Protein AF-A0A4Z0RP65-F1 (afdb_monomer_lite)

Secondary structure (DSSP, 8-state):
-EEEEEEETTEEEEEEEETTEEEEEEEEHHHHHHS-HHHHHHHHHHT--BSSHHHHHHHHHHTT-TTS--EEEEHHHHHHHHHHHHHHHHHHHHHHHHHHHHHHHHHHHHHHHHHHIIIIIITTTT--HHHHHHHHHHHHHHHHHHHHHHHHSTHHHHHHHHHHHHHHHHHHHTT-

Foldseek 3Di:
DKWKWDDDQQKIWTWAADPVGIDIDIDGLQCLLPDDPVVNVVVVVRSDRDDDPVSNVVSCVVVVVPVPRIDIDDPVRVNVVSVVSNVVVVVVVVLVVVLVVVVVCLVVCLVVQLCCQQPPNQVVVVDDSVVSNVVSVVVSVVVVVVSCCLRVHPVVVVVVVVVVVVVVVVVVVVVD

Organism: Weissella confusa (NCBI:txid1583)

Radius of gyration: 27.19 Å; chains: 1; bounding box: 52×38×74 Å

Structure (mmCIF, N/CA/C/O backbone):
data_AF-A0A4Z0RP65-F1
#
_entry.id   AF-A0A4Z0RP65-F1
#
loop_
_atom_site.group_PDB
_atom_site.id
_atom_site.type_symbol
_atom_site.label_atom_id
_atom_site.label_alt_id
_atom_site.label_comp_id
_atom_site.label_asym_id
_atom_site.label_entity_id
_atom_site.label_seq_id
_atom_site.pdbx_PDB_ins_code
_atom_site.Cartn_x
_atom_site.Cartn_y
_atom_site.Cartn_z
_atom_site.occupancy
_atom_site.B_iso_or_equiv
_atom_s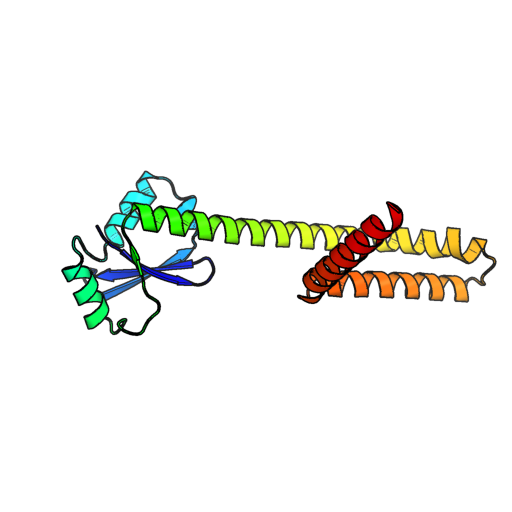ite.auth_seq_id
_atom_site.auth_comp_id
_atom_site.auth_asym_id
_atom_site.auth_atom_id
_atom_site.pdbx_PDB_model_num
ATOM 1 N N . MET A 1 1 ? -13.939 -5.147 23.211 1.00 87.00 1 MET A N 1
ATOM 2 C CA . MET A 1 1 ? -12.950 -4.271 22.557 1.00 87.00 1 MET A CA 1
ATOM 3 C C . MET A 1 1 ? -13.279 -4.076 21.085 1.00 87.00 1 MET A C 1
ATOM 5 O O . MET A 1 1 ? -13.215 -5.013 20.287 1.00 87.00 1 MET A O 1
ATOM 9 N N . LEU A 1 2 ? -13.680 -2.852 20.768 1.00 92.69 2 LEU A N 1
ATOM 10 C CA . LEU A 1 2 ? -14.036 -2.360 19.449 1.00 92.69 2 LEU A CA 1
ATOM 11 C C . LEU A 1 2 ? -13.161 -1.152 19.117 1.00 92.69 2 LEU A C 1
ATOM 13 O O . LEU A 1 2 ? -12.828 -0.355 19.992 1.00 92.69 2 LEU A O 1
ATOM 17 N N . PHE A 1 3 ? -12.834 -1.012 17.843 1.00 93.81 3 PHE A N 1
ATOM 18 C CA . PHE A 1 3 ? -11.992 0.050 17.313 1.00 93.81 3 PHE A CA 1
ATOM 19 C C . PHE A 1 3 ? -12.800 0.876 16.333 1.00 93.81 3 PHE A C 1
ATOM 21 O O . PHE A 1 3 ? -13.470 0.309 15.476 1.00 93.81 3 PHE A O 1
ATOM 28 N N . LEU A 1 4 ? -12.709 2.196 16.429 1.00 94.31 4 LEU A N 1
ATOM 29 C CA . LEU A 1 4 ? -13.203 3.098 15.403 1.00 94.31 4 LEU A CA 1
ATOM 30 C C . LEU A 1 4 ? -12.013 3.470 14.529 1.00 94.31 4 LEU A C 1
ATOM 32 O O . LEU A 1 4 ? -11.072 4.101 15.008 1.00 94.31 4 LEU A O 1
ATOM 36 N N . VAL A 1 5 ? -12.024 3.037 13.274 1.00 93.81 5 VAL A N 1
ATOM 37 C CA . VAL A 1 5 ? -10.883 3.213 12.377 1.00 93.81 5 VAL A CA 1
ATOM 38 C C . VAL A 1 5 ? -11.276 3.855 11.062 1.00 93.81 5 VAL A C 1
ATOM 40 O O . VAL A 1 5 ? -12.388 3.679 10.574 1.00 93.81 5 VAL A O 1
ATOM 43 N N . GLN A 1 6 ? -10.333 4.564 10.462 1.00 92.56 6 GLN A N 1
ATOM 44 C CA . GLN A 1 6 ? -10.403 5.020 9.085 1.00 92.56 6 GLN A CA 1
ATOM 45 C C . GLN A 1 6 ? -9.201 4.454 8.323 1.00 92.56 6 GLN A C 1
ATOM 47 O O . GLN A 1 6 ? -8.050 4.666 8.709 1.00 92.56 6 GLN A O 1
ATOM 52 N N . ASN A 1 7 ? -9.465 3.730 7.236 1.00 89.06 7 ASN A N 1
ATOM 53 C CA . ASN A 1 7 ? -8.419 3.210 6.358 1.00 89.06 7 ASN A CA 1
ATOM 54 C C . ASN A 1 7 ? -7.988 4.303 5.363 1.00 89.06 7 ASN A C 1
ATOM 56 O O . ASN A 1 7 ? -8.805 4.794 4.584 1.00 89.06 7 ASN A O 1
ATOM 60 N N . GLN A 1 8 ? -6.716 4.696 5.401 1.00 85.69 8 GLN A N 1
ATOM 61 C CA . GLN A 1 8 ? -6.125 5.717 4.537 1.00 85.69 8 GLN A CA 1
ATOM 62 C C . GLN A 1 8 ? -4.901 5.150 3.817 1.00 85.69 8 GLN A C 1
ATOM 64 O O . GLN A 1 8 ? -3.784 5.263 4.301 1.00 85.69 8 GLN A O 1
ATOM 69 N N . ASP A 1 9 ? -5.133 4.544 2.654 1.00 79.06 9 ASP A N 1
ATOM 70 C CA . ASP A 1 9 ? -4.132 4.102 1.671 1.00 79.06 9 ASP A CA 1
ATOM 71 C C . ASP A 1 9 ? -2.786 3.603 2.247 1.00 79.06 9 ASP A C 1
ATOM 73 O O . ASP A 1 9 ? -1.730 4.198 2.027 1.00 79.06 9 ASP A O 1
ATOM 77 N N . GLY A 1 10 ? -2.822 2.487 2.982 1.00 79.19 10 GLY A N 1
ATOM 78 C CA . GLY A 1 10 ? -1.650 1.905 3.650 1.00 79.19 10 GLY A CA 1
ATOM 79 C C . GLY A 1 10 ? -1.447 2.355 5.103 1.00 79.19 10 GLY A C 1
ATOM 80 O O . GLY A 1 10 ? -0.591 1.799 5.789 1.00 79.19 10 GLY A O 1
ATOM 81 N N . GLN A 1 11 ? -2.260 3.291 5.597 1.00 89.56 11 GLN A N 1
ATOM 82 C CA . GLN A 1 11 ? -2.311 3.722 6.995 1.00 89.56 11 GLN A CA 1
ATOM 83 C C . GLN A 1 11 ? -3.663 3.385 7.622 1.00 89.56 11 GLN A C 1
ATOM 85 O O . GLN A 1 11 ? -4.714 3.511 6.994 1.00 89.56 11 GLN A O 1
ATOM 90 N N . ILE A 1 12 ? -3.646 3.009 8.897 1.00 91.62 12 ILE A N 1
ATOM 91 C CA . ILE A 1 12 ? -4.844 2.823 9.710 1.00 91.62 12 ILE A CA 1
ATOM 92 C C . ILE A 1 12 ? -4.879 3.940 10.742 1.00 91.62 12 ILE A C 1
ATOM 94 O O . ILE A 1 12 ? -3.975 4.086 11.567 1.00 91.62 12 ILE A O 1
ATOM 98 N N . VAL A 1 13 ? -5.929 4.749 10.664 1.00 94.06 13 VAL A N 1
ATOM 99 C CA . VAL A 1 13 ? -6.184 5.845 11.592 1.00 94.06 13 VAL A CA 1
ATOM 100 C C . VAL A 1 13 ? -7.133 5.342 12.668 1.00 94.06 13 VAL A C 1
ATOM 102 O O . VAL A 1 13 ? -8.260 4.968 12.366 1.00 94.06 13 VAL A O 1
ATOM 105 N N . PHE A 1 14 ? -6.677 5.324 13.911 1.00 94.12 14 PHE A N 1
ATOM 106 C CA . PHE A 1 14 ? -7.452 4.943 15.082 1.00 94.12 14 PHE A CA 1
ATOM 107 C C . PHE A 1 14 ? -8.070 6.170 15.728 1.00 94.12 14 PHE A C 1
ATOM 109 O O . PHE A 1 14 ? -7.397 7.178 15.935 1.00 94.12 14 PHE A O 1
ATOM 116 N N . HIS A 1 15 ? -9.337 6.049 16.091 1.00 94.25 15 HIS A N 1
ATOM 117 C CA . HIS A 1 15 ? -10.116 7.051 16.796 1.00 94.25 15 HIS A CA 1
ATOM 118 C C . HIS A 1 15 ? -10.533 6.464 18.144 1.00 94.25 15 HIS A C 1
ATOM 120 O O . HIS A 1 15 ? -11.219 5.442 18.186 1.00 94.25 15 HIS A O 1
ATOM 126 N N . PHE A 1 16 ? -10.111 7.082 19.244 1.00 93.56 16 PHE A N 1
ATOM 127 C CA . PHE A 1 16 ? -10.334 6.542 20.586 1.00 93.56 16 PHE A CA 1
ATOM 128 C C . PHE A 1 16 ? -10.490 7.647 21.631 1.00 93.56 16 PHE A C 1
ATOM 130 O O . PHE A 1 16 ? -10.185 8.814 21.379 1.00 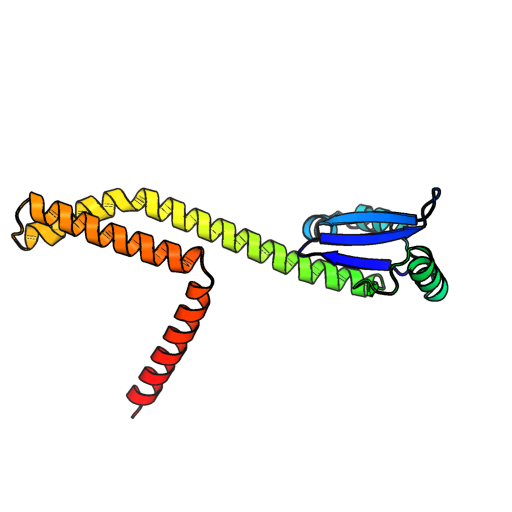93.56 16 PHE A O 1
ATOM 137 N N . GLN A 1 17 ? -10.983 7.279 22.812 1.00 91.06 17 GLN A N 1
ATOM 138 C CA . GLN A 1 17 ? -11.117 8.188 23.945 1.00 91.06 17 GLN A CA 1
ATOM 139 C C . GLN A 1 17 ? -9.948 7.972 24.912 1.00 91.06 17 GLN A C 1
ATOM 141 O O . GLN A 1 17 ? -9.834 6.912 25.523 1.00 91.06 17 GLN A O 1
ATOM 146 N N . GLY A 1 18 ? -9.082 8.973 25.060 1.00 85.19 18 GLY A N 1
ATOM 147 C CA . GLY A 1 18 ? -8.009 8.982 26.054 1.00 85.19 18 GLY A CA 1
ATOM 148 C C . GLY A 1 18 ? -8.360 9.808 27.295 1.00 85.19 18 GLY A C 1
ATOM 149 O O . GLY A 1 18 ? -9.421 10.425 27.379 1.00 85.19 18 GLY A O 1
ATOM 150 N N . GLU A 1 19 ? -7.429 9.885 28.252 1.00 83.50 19 GLU A N 1
ATOM 151 C CA . GLU A 1 19 ? -7.602 10.659 29.499 1.00 83.50 19 GLU A CA 1
ATOM 152 C C . GLU A 1 19 ? -7.892 12.149 29.248 1.00 83.50 19 GLU A C 1
ATOM 154 O O . GLU A 1 19 ? -8.636 12.782 29.993 1.00 83.50 19 GLU A O 1
ATOM 159 N N . ASN A 1 20 ? -7.349 12.694 28.157 1.00 84.31 20 ASN A N 1
ATOM 160 C CA . ASN A 1 20 ? -7.511 14.095 27.758 1.00 84.31 20 ASN A CA 1
ATOM 161 C C . ASN A 1 20 ? -8.662 14.314 26.756 1.00 84.31 20 ASN A C 1
ATOM 163 O O . ASN A 1 20 ? -8.723 15.361 26.113 1.00 84.31 20 ASN A O 1
ATOM 167 N N . GLY A 1 21 ? -9.551 13.330 26.596 1.00 86.56 21 GLY A N 1
ATOM 168 C CA . GLY A 1 21 ? -10.647 13.359 25.632 1.00 86.56 21 GLY A CA 1
ATOM 169 C C . GLY A 1 21 ? -10.348 12.578 24.352 1.00 86.56 21 GLY A C 1
ATOM 170 O O . GLY A 1 21 ? -9.515 11.672 24.338 1.00 86.56 21 GLY A O 1
ATOM 171 N N . TYR A 1 22 ? -11.046 12.931 23.276 1.00 90.62 22 TYR A N 1
ATOM 172 C CA . TYR A 1 22 ? -10.926 12.275 21.976 1.00 90.62 22 TYR A CA 1
ATOM 173 C C . TYR A 1 22 ? -9.522 12.435 21.374 1.00 90.62 22 TYR A C 1
ATOM 175 O O . TYR A 1 22 ? -8.973 13.538 21.314 1.00 90.62 22 TYR A O 1
ATOM 183 N N . GLN A 1 23 ? -8.954 11.327 20.904 1.00 91.62 23 GLN A N 1
ATOM 184 C CA . GLN A 1 23 ? -7.618 11.248 20.325 1.00 91.62 23 GLN A CA 1
ATOM 185 C C . GLN A 1 23 ? -7.626 10.467 19.013 1.00 91.62 23 GLN A C 1
ATOM 187 O O . GLN A 1 23 ? -8.505 9.644 18.741 1.00 91.62 23 GLN A O 1
ATOM 192 N N . VAL A 1 24 ? -6.620 10.760 18.187 1.00 92.00 24 VAL A N 1
ATOM 193 C CA . VAL A 1 24 ? -6.424 10.138 16.881 1.00 92.00 24 VAL A CA 1
ATOM 194 C C . VAL A 1 24 ? -4.976 9.703 16.752 1.00 92.00 24 VAL A C 1
ATOM 196 O O . VAL A 1 24 ? -4.071 10.517 16.934 1.00 92.00 24 VAL A O 1
ATOM 199 N N . GLU A 1 25 ? -4.758 8.448 16.378 1.00 92.12 25 GLU A N 1
ATOM 200 C CA . GLU A 1 25 ? -3.425 7.911 16.116 1.00 92.12 25 GLU A CA 1
ATOM 201 C C . GLU A 1 25 ? -3.363 7.313 14.714 1.00 92.12 25 GLU A C 1
ATOM 203 O O . GLU A 1 25 ? -4.272 6.606 14.288 1.00 92.12 25 GLU A O 1
ATOM 208 N N . LYS A 1 26 ? -2.301 7.623 13.969 1.00 93.81 26 LYS A N 1
ATOM 209 C CA . LYS A 1 26 ? -2.094 7.122 12.608 1.00 93.81 26 LYS A CA 1
ATOM 210 C C . LYS A 1 26 ? -0.935 6.151 12.613 1.00 93.81 26 LYS A C 1
ATOM 212 O O . LYS A 1 26 ? 0.153 6.518 13.051 1.00 93.81 26 LYS A O 1
ATOM 217 N N . ILE A 1 27 ? -1.168 4.947 12.110 1.00 91.19 27 ILE A N 1
ATOM 218 C CA . ILE A 1 27 ? -0.162 3.889 12.106 1.00 91.19 27 ILE A CA 1
ATOM 219 C C . ILE A 1 27 ? -0.113 3.260 10.724 1.00 91.19 27 ILE A C 1
ATOM 221 O O . ILE A 1 27 ? -1.149 2.895 10.168 1.00 91.19 27 ILE A O 1
ATOM 225 N N . ASP A 1 28 ? 1.089 3.108 10.177 1.00 90.50 28 ASP A N 1
ATOM 226 C CA . ASP A 1 28 ? 1.280 2.384 8.926 1.00 90.50 28 ASP A CA 1
ATOM 227 C C . ASP A 1 28 ? 0.881 0.914 9.113 1.00 90.50 28 ASP A C 1
ATOM 229 O O . ASP A 1 28 ? 1.244 0.261 10.097 1.00 90.50 28 ASP A O 1
ATOM 233 N N . ALA A 1 29 ? 0.125 0.365 8.160 1.00 86.88 29 ALA A N 1
ATOM 234 C CA . ALA A 1 29 ? -0.357 -1.013 8.241 1.00 86.88 29 ALA A CA 1
ATOM 235 C C . ALA A 1 29 ? 0.804 -2.015 8.328 1.00 86.88 29 ALA A C 1
ATOM 237 O O . ALA A 1 29 ? 0.705 -3.018 9.036 1.00 86.88 29 ALA A O 1
ATOM 238 N N . THR A 1 30 ? 1.920 -1.713 7.659 1.00 87.25 30 THR A N 1
ATOM 239 C CA . THR A 1 30 ? 3.157 -2.499 7.715 1.00 87.25 30 THR A CA 1
ATOM 240 C C . THR A 1 30 ? 3.757 -2.524 9.115 1.00 87.25 30 THR A C 1
ATOM 242 O O . THR A 1 30 ? 4.071 -3.602 9.623 1.00 87.25 30 THR A O 1
ATOM 245 N N . ASP A 1 31 ? 3.858 -1.371 9.773 1.00 88.62 31 ASP A N 1
ATOM 246 C CA . ASP A 1 31 ? 4.407 -1.274 11.126 1.00 88.62 31 ASP A CA 1
ATOM 247 C C . ASP A 1 31 ? 3.517 -2.009 12.124 1.00 88.62 31 ASP A C 1
ATOM 249 O O . ASP A 1 31 ? 3.998 -2.789 12.945 1.00 88.62 31 ASP A O 1
ATOM 253 N N . LEU A 1 32 ? 2.199 -1.830 12.012 1.00 86.62 32 LEU A N 1
ATOM 254 C CA . LEU A 1 32 ? 1.243 -2.494 12.891 1.00 86.62 32 LEU A CA 1
ATOM 255 C C . LEU A 1 32 ? 1.220 -4.018 12.694 1.00 86.62 32 LEU A C 1
ATOM 257 O O . LEU A 1 32 ? 1.060 -4.768 13.661 1.00 86.62 32 LEU A O 1
ATOM 261 N N . TYR A 1 33 ? 1.372 -4.488 11.454 1.00 86.19 33 TYR A N 1
ATOM 262 C CA . TYR A 1 33 ? 1.375 -5.913 11.133 1.00 86.19 33 TYR A CA 1
ATOM 263 C C . TYR A 1 33 ? 2.676 -6.607 11.561 1.00 86.19 33 TYR A C 1
ATOM 265 O O . TYR A 1 33 ? 2.626 -7.708 12.108 1.00 86.19 33 TYR A O 1
ATOM 273 N N . THR A 1 34 ? 3.825 -5.958 11.354 1.00 85.19 34 THR A N 1
ATOM 274 C CA . THR A 1 34 ? 5.159 -6.507 11.674 1.00 85.19 34 THR A CA 1
ATOM 275 C C . THR A 1 34 ? 5.560 -6.340 13.143 1.00 85.19 34 THR A C 1
ATOM 277 O O . THR A 1 34 ? 6.534 -6.945 13.598 1.00 85.19 34 THR A O 1
ATOM 280 N N . MET A 1 35 ? 4.801 -5.559 13.916 1.00 85.12 35 MET A N 1
ATOM 281 C CA . MET A 1 35 ? 5.034 -5.358 15.342 1.00 85.12 35 MET A CA 1
ATOM 282 C C . MET A 1 35 ? 4.993 -6.672 16.136 1.00 85.12 35 MET A C 1
ATOM 284 O O . MET A 1 35 ? 4.135 -7.532 15.934 1.00 85.12 35 MET A O 1
ATOM 288 N N . MET A 1 36 ? 5.885 -6.788 17.127 1.00 83.81 36 MET A N 1
ATOM 289 C CA . MET A 1 36 ? 5.894 -7.920 18.057 1.00 83.81 36 MET A CA 1
ATOM 290 C C . MET A 1 36 ? 4.511 -8.117 18.707 1.00 83.81 36 MET A C 1
ATOM 292 O O . MET A 1 36 ? 3.955 -7.137 19.212 1.00 83.81 36 MET A O 1
ATOM 296 N N . PRO A 1 37 ? 3.983 -9.358 18.800 1.00 82.06 37 PRO A N 1
ATOM 297 C CA . PRO A 1 37 ? 2.606 -9.609 19.238 1.00 82.06 37 PRO A CA 1
ATOM 298 C C . PRO A 1 37 ? 2.242 -8.962 20.575 1.00 82.06 37 PRO A C 1
ATOM 300 O O . PRO A 1 37 ? 1.164 -8.393 20.721 1.00 82.06 37 PRO A O 1
ATOM 303 N N . ARG A 1 38 ? 3.168 -8.995 21.541 1.00 79.50 38 ARG A N 1
ATOM 304 C CA . ARG A 1 38 ? 2.978 -8.372 22.855 1.00 79.50 38 ARG A CA 1
ATOM 305 C C . ARG A 1 38 ? 2.818 -6.855 22.758 1.00 79.50 38 ARG A C 1
ATOM 307 O O . ARG A 1 38 ? 1.874 -6.309 23.312 1.00 79.50 38 ARG A O 1
ATOM 314 N N . ARG A 1 39 ? 3.712 -6.192 22.023 1.00 78.44 39 ARG A N 1
ATOM 315 C CA . ARG A 1 39 ? 3.690 -4.736 21.841 1.00 78.44 39 ARG A CA 1
ATOM 316 C C . ARG A 1 39 ? 2.450 -4.296 21.064 1.00 78.44 39 ARG A C 1
ATOM 318 O O . ARG A 1 39 ? 1.840 -3.293 21.406 1.00 78.44 39 ARG A O 1
ATOM 325 N N . ARG A 1 40 ? 2.041 -5.092 20.071 1.00 82.12 40 ARG A N 1
ATOM 326 C CA . ARG A 1 40 ? 0.797 -4.881 19.327 1.00 82.12 40 ARG A CA 1
ATOM 327 C C . ARG A 1 40 ? -0.417 -4.978 20.244 1.00 82.12 40 ARG A C 1
ATOM 329 O O . ARG A 1 40 ? -1.281 -4.121 20.173 1.00 82.12 40 ARG A O 1
ATOM 336 N N . ALA A 1 41 ? -0.487 -5.988 21.108 1.00 84.81 41 ALA A N 1
ATOM 337 C CA . ALA A 1 41 ? -1.587 -6.117 22.059 1.00 84.81 41 ALA A CA 1
ATOM 338 C C . ALA A 1 41 ? -1.641 -4.931 23.038 1.00 84.81 41 ALA A C 1
ATOM 340 O O . ALA A 1 41 ? -2.709 -4.361 23.225 1.00 84.81 41 ALA A O 1
ATOM 341 N N . GLU A 1 42 ? -0.498 -4.529 23.606 1.00 84.12 42 GLU A N 1
ATOM 342 C CA . GLU A 1 42 ? -0.399 -3.369 24.508 1.00 84.12 42 GLU A CA 1
ATOM 343 C C . GLU A 1 42 ? -0.890 -2.079 23.826 1.00 84.12 42 GLU A C 1
ATOM 345 O O . GLU A 1 42 ? -1.715 -1.363 24.386 1.00 84.12 42 GLU A O 1
ATOM 350 N N . LEU A 1 43 ? -0.463 -1.836 22.585 1.00 87.44 43 LEU A N 1
ATOM 351 C CA . LEU A 1 43 ? -0.901 -0.698 21.776 1.00 87.44 43 LEU A CA 1
ATOM 352 C C . LEU A 1 43 ? -2.395 -0.758 21.414 1.00 87.44 43 LEU A C 1
ATOM 354 O O . LEU A 1 43 ? -3.111 0.230 21.518 1.00 87.44 43 LEU A O 1
ATOM 358 N N . LEU A 1 44 ? -2.904 -1.913 20.982 1.00 87.25 44 LEU A N 1
ATOM 359 C CA . LEU A 1 44 ? -4.320 -2.048 20.627 1.00 87.25 44 LEU A CA 1
ATOM 360 C C . LEU A 1 44 ? -5.225 -1.833 21.846 1.00 87.25 44 LEU A C 1
ATOM 362 O O . LEU A 1 44 ? -6.306 -1.264 21.722 1.00 87.25 44 LEU A O 1
ATOM 366 N N . VAL A 1 45 ? -4.769 -2.212 23.040 1.00 88.25 45 VAL A N 1
ATOM 367 C CA . VAL A 1 45 ? -5.504 -1.896 24.266 1.00 88.25 45 VAL A CA 1
ATOM 368 C C . VAL A 1 45 ? -5.623 -0.382 24.464 1.00 88.25 45 VAL A C 1
ATOM 370 O O . VAL A 1 45 ? -6.713 0.096 24.768 1.00 88.25 45 VAL A O 1
ATOM 373 N N . THR A 1 46 ? -4.553 0.385 24.230 1.00 87.38 46 THR A N 1
ATOM 374 C CA . THR A 1 46 ? -4.581 1.853 24.369 1.00 87.38 46 THR A CA 1
ATOM 375 C C . THR A 1 46 ? -5.372 2.552 23.265 1.00 87.38 46 THR A C 1
ATOM 377 O O . THR A 1 46 ? -5.985 3.580 23.521 1.00 87.38 46 THR A O 1
ATOM 380 N N . LEU A 1 47 ? -5.428 1.966 22.065 1.00 90.12 47 LEU A N 1
ATOM 381 C CA . LEU A 1 47 ? -6.227 2.445 20.921 1.00 90.12 47 LEU A CA 1
ATOM 382 C C . LEU A 1 47 ? -7.708 2.029 20.987 1.00 90.12 47 LEU A C 1
ATOM 384 O O . LEU A 1 47 ? -8.469 2.178 20.031 1.00 90.12 47 LEU A O 1
ATOM 388 N N . THR A 1 48 ? -8.084 1.520 22.155 1.00 90.94 48 THR A N 1
ATOM 389 C CA . THR A 1 48 ? -9.422 1.305 22.690 1.00 90.94 48 THR A CA 1
ATOM 390 C C . THR A 1 48 ? -10.528 2.275 22.279 1.00 90.94 48 THR A C 1
ATOM 392 O O . THR A 1 48 ? -10.691 3.245 23.011 1.00 90.94 48 THR A O 1
ATOM 395 N N . ALA A 1 49 ? -11.336 2.078 21.230 1.00 91.69 49 ALA A N 1
ATOM 396 C CA . ALA A 1 49 ? -12.473 2.998 21.032 1.00 91.69 49 ALA A CA 1
ATOM 397 C C . ALA A 1 49 ? -13.602 2.759 22.052 1.00 91.69 49 ALA A C 1
ATOM 399 O O . ALA A 1 49 ? -14.269 3.698 22.478 1.00 91.69 49 ALA A O 1
ATOM 400 N N . GLY A 1 50 ? -13.804 1.505 22.461 1.00 91.19 50 GLY A N 1
ATOM 401 C CA . GLY A 1 50 ? -14.729 1.134 23.530 1.00 91.19 50 GLY A CA 1
ATOM 402 C C . GLY A 1 50 ? -14.870 -0.376 23.696 1.00 91.19 50 GLY A C 1
ATOM 403 O O . GLY A 1 50 ? -14.377 -1.167 22.886 1.00 91.19 50 GLY A O 1
ATOM 404 N N . GLU A 1 51 ? -15.554 -0.806 24.753 1.00 90.50 51 GLU A N 1
ATOM 405 C CA . GLU A 1 51 ? -15.778 -2.237 24.991 1.00 90.50 51 GLU A CA 1
ATOM 406 C C . GLU A 1 51 ? -17.019 -2.761 24.273 1.00 90.50 51 GLU A C 1
ATOM 408 O O . GLU A 1 51 ? -17.034 -3.913 23.826 1.00 90.50 51 GLU A O 1
ATOM 413 N N . ASN A 1 52 ? -18.026 -1.902 24.113 1.00 92.44 52 ASN A N 1
ATOM 414 C CA . ASN A 1 52 ? -19.299 -2.221 23.486 1.00 92.44 52 ASN A CA 1
ATOM 415 C C . ASN A 1 52 ? -19.641 -1.232 22.355 1.00 92.44 52 ASN A C 1
ATOM 417 O O . ASN A 1 52 ? -19.032 -0.174 22.214 1.00 92.44 52 ASN A O 1
ATOM 421 N N . MET A 1 53 ? -20.623 -1.595 21.526 1.00 91.62 53 MET A N 1
ATOM 422 C CA . MET A 1 53 ? -21.010 -0.801 20.353 1.00 91.62 53 MET A CA 1
ATOM 423 C C . MET A 1 53 ? -21.550 0.585 20.730 1.00 91.62 53 MET A C 1
ATOM 425 O O . MET A 1 53 ? -21.325 1.545 20.001 1.00 91.62 53 MET A O 1
ATOM 429 N N . THR A 1 54 ? -22.249 0.703 21.858 1.00 92.88 54 THR A N 1
ATOM 430 C CA . THR A 1 54 ? -22.826 1.967 22.326 1.00 92.88 54 THR A CA 1
ATOM 431 C C . THR A 1 54 ? -21.736 2.994 22.618 1.00 92.88 54 THR A C 1
ATOM 433 O O . THR A 1 54 ? -21.853 4.126 22.159 1.00 92.88 54 THR A O 1
ATOM 436 N N . ASP A 1 55 ? -20.662 2.587 23.298 1.00 90.75 55 ASP A N 1
ATOM 437 C CA . ASP A 1 55 ? -19.525 3.456 23.624 1.00 90.75 55 ASP A CA 1
ATOM 438 C C . ASP A 1 55 ? -18.872 3.997 22.343 1.00 90.75 55 ASP A C 1
ATOM 440 O O . ASP A 1 55 ? -18.642 5.196 22.201 1.00 90.75 55 ASP A O 1
ATOM 444 N N . VAL A 1 56 ? -18.638 3.117 21.362 1.00 91.75 56 VAL A N 1
ATOM 445 C CA . VAL A 1 56 ? -17.991 3.502 20.098 1.00 91.75 56 VAL A CA 1
ATOM 446 C C . VAL A 1 56 ? -18.900 4.375 19.234 1.00 91.75 56 VAL A C 1
ATOM 448 O O . VAL A 1 56 ? -18.432 5.304 18.576 1.00 91.75 56 VAL A O 1
ATOM 451 N N . MET A 1 57 ? -20.208 4.117 19.240 1.00 92.31 57 MET A N 1
ATOM 452 C CA . MET A 1 57 ? -21.183 4.947 18.530 1.00 92.31 57 MET A CA 1
ATOM 453 C C . MET A 1 57 ? -21.321 6.334 19.161 1.00 92.31 57 MET A C 1
ATOM 455 O O . MET A 1 57 ? -21.433 7.318 18.427 1.00 92.31 57 MET A O 1
ATOM 459 N N . LEU A 1 58 ? -21.274 6.422 20.494 1.00 92.12 58 LEU A N 1
ATOM 460 C CA . LEU A 1 58 ? -21.232 7.692 21.216 1.00 92.12 58 LEU A CA 1
ATOM 461 C C . LEU A 1 58 ? -19.975 8.475 20.825 1.00 92.12 58 LEU A C 1
ATOM 463 O O . LEU A 1 58 ? -20.092 9.610 20.373 1.00 92.12 58 LEU A O 1
ATOM 467 N N . LEU A 1 59 ? -18.802 7.835 20.881 1.00 92.50 59 LEU A N 1
ATOM 468 C CA . LEU A 1 59 ? -17.537 8.436 20.460 1.00 92.50 59 LEU A CA 1
ATOM 469 C C . LEU A 1 59 ? -17.606 8.943 19.016 1.00 92.50 59 LEU A C 1
ATOM 471 O O . LEU A 1 59 ? -17.232 10.077 18.735 1.00 92.50 59 LEU A O 1
ATOM 475 N N . LYS A 1 60 ? -18.127 8.129 18.090 1.00 91.31 60 LYS A N 1
ATOM 476 C CA . LYS A 1 60 ? -18.292 8.510 16.680 1.00 91.31 60 LYS A CA 1
ATOM 477 C C . LYS A 1 60 ? -19.187 9.743 16.521 1.00 91.31 60 LYS A C 1
ATOM 479 O O . LYS A 1 60 ? -18.945 10.564 15.635 1.00 91.31 60 LYS A O 1
ATOM 484 N N . HIS A 1 61 ? -20.225 9.869 17.345 1.00 90.62 61 HIS A N 1
ATOM 485 C CA . HIS A 1 61 ? -21.121 11.021 17.332 1.00 90.62 61 HIS A CA 1
ATOM 486 C C . HIS A 1 61 ? -20.458 12.271 17.924 1.00 90.62 61 HIS A C 1
ATOM 488 O O . HIS A 1 61 ? -20.430 13.309 17.267 1.00 90.62 61 HIS A O 1
ATOM 494 N N . GLU A 1 62 ? -19.871 12.158 19.117 1.00 88.50 62 GLU A N 1
ATOM 495 C CA . GLU A 1 62 ? -19.204 13.260 19.823 1.00 88.50 62 GLU A CA 1
ATOM 496 C C . GLU A 1 62 ? -17.985 13.790 19.059 1.00 88.50 62 GLU A C 1
ATOM 498 O O . GLU A 1 62 ? -17.749 14.996 19.018 1.00 88.50 62 GLU A O 1
ATOM 503 N N . ALA A 1 63 ? -17.254 12.905 18.378 1.00 86.88 63 ALA A N 1
ATOM 504 C CA . ALA A 1 63 ? -16.128 13.260 17.521 1.00 86.88 63 ALA A CA 1
ATOM 505 C C . ALA A 1 63 ? -16.543 13.845 16.155 1.00 86.88 63 ALA A C 1
ATOM 507 O O . ALA A 1 63 ? -15.679 14.182 15.346 1.00 86.88 63 ALA A O 1
ATOM 508 N N . GLY A 1 64 ? -17.844 13.941 15.852 1.00 86.56 64 GLY A N 1
ATOM 509 C CA . GLY A 1 64 ? -18.338 14.467 14.575 1.00 86.56 64 GLY A CA 1
ATOM 510 C C . GLY A 1 64 ? -18.018 13.582 13.362 1.00 86.56 64 GLY A C 1
ATOM 511 O O . GLY A 1 64 ? -18.042 14.050 12.225 1.00 86.56 64 GLY A O 1
ATOM 512 N N . LEU A 1 65 ? -17.738 12.295 13.578 1.00 87.19 65 LEU A N 1
ATOM 513 C CA . LEU A 1 65 ? -17.323 11.335 12.547 1.00 87.19 65 LEU A CA 1
ATOM 514 C C . LEU A 1 65 ? -18.506 10.632 11.865 1.00 87.19 65 LEU A C 1
ATOM 516 O O . LEU A 1 65 ? -18.325 9.659 11.136 1.00 87.19 65 LEU A O 1
ATOM 520 N N . THR A 1 66 ? -19.737 11.092 12.091 1.00 78.44 66 THR A N 1
ATOM 521 C CA . THR A 1 66 ? -20.954 10.413 11.614 1.00 78.44 66 THR A CA 1
ATOM 522 C C . THR A 1 66 ? -21.003 10.282 10.088 1.00 78.44 66 THR A C 1
ATOM 524 O O . THR A 1 66 ? -21.510 9.285 9.585 1.00 78.44 66 THR A O 1
ATOM 527 N N . ASN A 1 67 ? -20.416 11.244 9.371 1.00 75.94 67 ASN A N 1
ATOM 528 C CA . ASN A 1 67 ? -20.342 11.266 7.906 1.00 75.94 67 ASN A CA 1
ATOM 529 C C . ASN A 1 67 ? -18.962 10.865 7.355 1.00 75.94 67 ASN A C 1
ATOM 531 O O . ASN A 1 67 ? -18.744 10.949 6.150 1.00 75.94 67 ASN A O 1
ATOM 535 N N . ALA A 1 68 ? -18.012 10.495 8.217 1.00 78.94 68 ALA A N 1
ATOM 536 C CA . ALA A 1 68 ? -16.691 10.051 7.790 1.00 78.94 68 ALA A CA 1
ATOM 537 C C . ALA A 1 68 ? -16.723 8.555 7.444 1.00 78.94 68 ALA A C 1
ATOM 539 O O . ALA A 1 68 ? -17.401 7.790 8.140 1.00 78.94 68 ALA A O 1
ATOM 540 N N . ASP A 1 69 ? -15.946 8.143 6.433 1.00 85.81 69 ASP A N 1
ATOM 541 C CA . ASP A 1 69 ? -15.687 6.734 6.077 1.00 85.81 69 ASP A CA 1
ATOM 542 C C . ASP A 1 69 ? -14.899 6.037 7.196 1.00 85.81 69 ASP A C 1
ATOM 544 O O . ASP A 1 69 ? -13.696 5.800 7.119 1.00 85.81 69 ASP A O 1
ATOM 548 N N . THR A 1 70 ? -15.594 5.784 8.299 1.00 89.75 70 THR A N 1
ATOM 549 C CA . THR A 1 70 ? -15.073 5.196 9.527 1.00 89.75 70 THR A CA 1
ATOM 550 C C . THR A 1 70 ? -15.794 3.889 9.798 1.00 89.75 70 THR A C 1
ATOM 552 O O . THR A 1 70 ? -17.030 3.830 9.828 1.00 89.75 70 THR A O 1
ATOM 555 N N . GLU A 1 71 ? -15.010 2.852 10.040 1.00 91.88 71 GLU A N 1
ATOM 556 C CA . GLU A 1 71 ? -15.466 1.500 10.313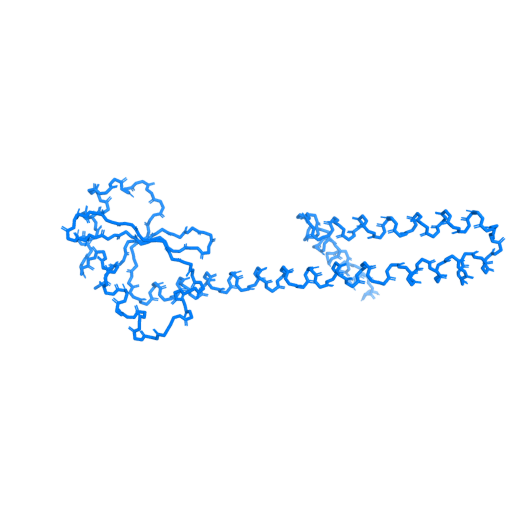 1.00 91.88 71 GLU A CA 1
ATOM 557 C C . GLU A 1 71 ? -15.319 1.190 11.802 1.00 91.88 71 GLU A C 1
ATOM 559 O O . GLU A 1 71 ? -14.353 1.602 12.446 1.00 91.88 71 GLU A O 1
ATOM 564 N N . ILE A 1 72 ? -16.286 0.458 12.358 1.00 92.88 72 ILE A N 1
ATOM 565 C CA . ILE A 1 72 ? -16.193 -0.079 13.716 1.00 92.88 72 ILE A CA 1
ATOM 566 C C . ILE A 1 72 ? -15.793 -1.543 13.602 1.00 92.88 72 ILE A C 1
ATOM 568 O O . ILE A 1 72 ? -16.567 -2.359 13.101 1.00 92.88 72 ILE A O 1
ATOM 572 N N . LEU A 1 73 ? -14.589 -1.870 14.060 1.00 92.62 73 LEU A N 1
ATOM 573 C CA . LEU A 1 73 ? -13.989 -3.188 13.896 1.00 92.62 73 LEU A CA 1
ATOM 574 C C . LEU A 1 73 ? -13.770 -3.878 15.238 1.00 92.62 73 LEU A C 1
ATOM 576 O O . LEU A 1 73 ? -13.416 -3.266 16.241 1.00 92.62 73 LEU A O 1
ATOM 580 N N . THR A 1 74 ? -13.931 -5.194 15.238 1.00 91.69 74 THR A N 1
ATOM 581 C CA . THR A 1 74 ? -13.438 -6.080 16.300 1.00 91.69 74 THR A CA 1
ATOM 582 C C . THR A 1 74 ? -11.948 -6.387 16.106 1.00 91.69 74 THR A C 1
ATOM 584 O O . THR A 1 74 ? -11.399 -6.158 15.030 1.00 91.69 74 THR A O 1
ATOM 587 N N . ILE A 1 75 ? -11.284 -6.961 17.120 1.00 88.50 75 ILE A N 1
ATOM 588 C CA . ILE A 1 75 ? -9.866 -7.370 17.023 1.00 88.50 75 ILE A CA 1
ATOM 589 C C . ILE A 1 75 ? -9.590 -8.255 15.784 1.00 88.50 75 ILE A C 1
ATOM 591 O O . ILE A 1 75 ? -8.641 -7.947 15.061 1.00 88.50 75 ILE A O 1
ATOM 595 N N . PRO A 1 76 ? -10.380 -9.311 15.479 1.00 88.81 76 PRO A N 1
ATOM 596 C CA . PRO A 1 76 ? -10.145 -10.129 14.286 1.00 88.81 76 PRO A CA 1
ATOM 597 C C . PRO A 1 76 ? -10.302 -9.343 12.982 1.00 88.81 76 PRO A C 1
ATOM 599 O O . PRO A 1 76 ? -9.452 -9.439 12.106 1.00 88.81 76 PRO A O 1
ATOM 602 N N . GLN A 1 77 ? -11.332 -8.499 12.876 1.00 90.75 77 GLN A N 1
ATOM 603 C CA . GLN A 1 77 ? -11.556 -7.685 11.676 1.00 90.75 77 GLN A CA 1
ATOM 604 C C . GLN A 1 77 ? -10.442 -6.654 11.468 1.00 90.75 77 GLN A C 1
ATOM 606 O O . GLN A 1 77 ? -10.012 -6.420 10.342 1.00 90.75 7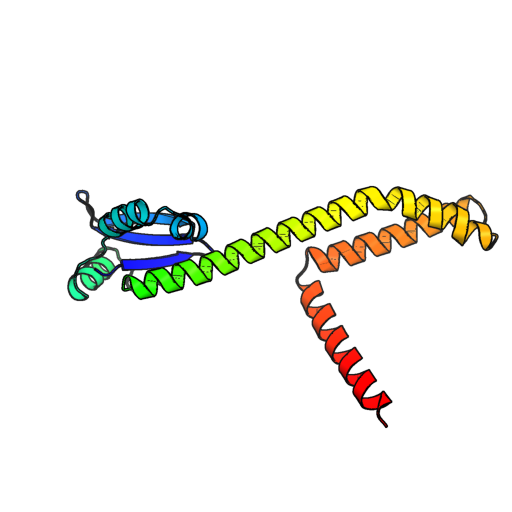7 GLN A O 1
ATOM 611 N N . LEU A 1 78 ? -9.930 -6.072 12.556 1.00 89.94 78 LEU A N 1
ATOM 612 C CA . LEU A 1 78 ? -8.769 -5.193 12.503 1.00 89.94 78 LEU A CA 1
ATOM 613 C C . LEU A 1 78 ? -7.518 -5.956 12.052 1.00 89.94 78 LEU A C 1
ATOM 615 O O . LEU A 1 78 ? -6.723 -5.433 11.275 1.00 89.94 78 LEU A O 1
ATOM 619 N N . HIS A 1 79 ? -7.338 -7.196 12.514 1.00 88.00 79 HIS A N 1
ATOM 620 C CA . HIS A 1 79 ? -6.250 -8.047 12.046 1.00 88.00 79 HIS A CA 1
ATOM 621 C C . HIS A 1 79 ? -6.348 -8.310 10.536 1.00 88.00 79 HIS A C 1
ATOM 623 O O . HIS A 1 79 ? -5.366 -8.095 9.822 1.00 88.00 79 HIS A O 1
ATOM 629 N N . ASP A 1 80 ? -7.526 -8.681 10.040 1.00 90.19 80 ASP A N 1
ATOM 630 C CA . ASP A 1 80 ? -7.752 -8.928 8.614 1.00 90.19 80 ASP A CA 1
ATOM 631 C C . ASP A 1 80 ? -7.489 -7.672 7.772 1.00 90.19 80 ASP A C 1
ATOM 633 O O . ASP A 1 80 ? -6.768 -7.735 6.773 1.00 90.19 80 ASP A O 1
ATOM 637 N N . LEU A 1 81 ? -7.982 -6.510 8.216 1.00 90.56 81 LEU A N 1
ATOM 638 C CA . LEU A 1 81 ? -7.713 -5.228 7.565 1.00 90.56 81 LEU A CA 1
ATOM 639 C C . LEU A 1 81 ? -6.207 -4.926 7.518 1.00 90.56 81 LEU A C 1
ATOM 641 O O . LEU A 1 81 ? -5.679 -4.610 6.45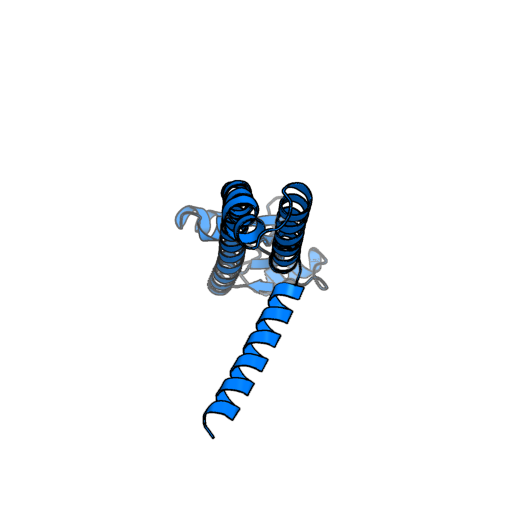1 1.00 90.56 81 LEU A O 1
ATOM 645 N N . THR A 1 82 ? -5.495 -5.081 8.644 1.00 87.62 82 THR A N 1
ATOM 646 C CA . THR A 1 82 ? -4.038 -4.852 8.691 1.00 87.62 82 THR A CA 1
ATOM 647 C C . THR A 1 82 ? -3.276 -5.755 7.735 1.00 87.62 82 THR A C 1
ATOM 649 O O . THR A 1 82 ? -2.342 -5.299 7.084 1.00 87.62 82 THR A O 1
ATOM 652 N N . LEU A 1 83 ? -3.680 -7.022 7.618 1.00 87.69 83 LEU A N 1
ATOM 653 C CA . LEU A 1 83 ? -3.051 -7.980 6.718 1.00 87.69 83 LEU A CA 1
ATOM 654 C C . LEU A 1 83 ? -3.265 -7.596 5.249 1.00 87.69 83 LEU A C 1
ATOM 656 O O . LEU A 1 83 ? -2.339 -7.701 4.443 1.00 87.69 83 LEU A O 1
ATOM 660 N N . VAL A 1 84 ? -4.479 -7.171 4.889 1.00 90.81 84 VAL A N 1
ATOM 661 C CA . VAL A 1 84 ? -4.808 -6.742 3.523 1.00 90.81 84 VAL A CA 1
ATOM 662 C C . VAL A 1 84 ? -4.001 -5.507 3.135 1.00 90.81 84 VAL A C 1
ATOM 664 O O . VAL A 1 84 ? -3.389 -5.493 2.067 1.00 90.81 84 VAL A O 1
ATOM 667 N N . GLU A 1 85 ? -3.963 -4.491 3.995 1.00 88.31 85 GLU A N 1
ATOM 668 C CA . GLU A 1 85 ? -3.215 -3.262 3.722 1.00 88.31 85 GLU A CA 1
ATOM 669 C C . GLU A 1 85 ? -1.700 -3.496 3.717 1.00 88.31 85 GLU A C 1
ATOM 671 O O . GLU A 1 85 ? -1.016 -2.993 2.827 1.00 88.31 85 GLU A O 1
ATOM 676 N N . TYR A 1 86 ? -1.180 -4.348 4.607 1.00 86.25 86 TYR A N 1
ATOM 677 C CA . TYR A 1 86 ? 0.220 -4.776 4.565 1.00 86.25 86 TYR A CA 1
ATOM 678 C C . TYR A 1 86 ? 0.576 -5.416 3.218 1.00 86.25 86 TYR A C 1
ATOM 680 O O . TYR A 1 86 ? 1.540 -5.000 2.584 1.00 86.25 86 TYR A O 1
ATOM 688 N N . LYS A 1 87 ? -0.224 -6.372 2.727 1.00 87.25 87 LYS A N 1
ATOM 689 C CA . LYS A 1 87 ? 0.032 -7.018 1.427 1.00 87.25 87 LYS A CA 1
ATOM 690 C C . LYS A 1 87 ? 0.027 -6.024 0.267 1.00 87.25 87 LYS A C 1
ATOM 692 O O . LYS A 1 87 ? 0.825 -6.159 -0.656 1.00 87.25 87 LYS A O 1
ATOM 697 N N . LYS A 1 88 ? -0.864 -5.028 0.295 1.00 87.25 88 LYS A N 1
ATOM 698 C CA . LYS A 1 88 ? -0.884 -3.962 -0.718 1.00 87.25 88 LYS A CA 1
ATOM 699 C C . LYS A 1 88 ? 0.372 -3.095 -0.635 1.00 87.25 88 LYS A C 1
ATOM 701 O O . LYS A 1 88 ? 0.952 -2.781 -1.672 1.00 87.25 88 LYS A O 1
ATOM 706 N N . ALA A 1 89 ? 0.783 -2.707 0.571 1.00 85.00 89 ALA A N 1
ATOM 707 C CA . ALA A 1 89 ? 1.979 -1.901 0.793 1.00 85.00 89 ALA A CA 1
ATOM 708 C C . ALA A 1 89 ? 3.253 -2.646 0.362 1.00 85.00 89 ALA A C 1
ATOM 710 O O . ALA A 1 89 ? 4.066 -2.086 -0.371 1.00 85.00 89 ALA A O 1
ATOM 711 N N . ASP A 1 90 ? 3.370 -3.921 0.728 1.00 83.06 90 ASP A N 1
ATOM 712 C CA . ASP A 1 90 ? 4.469 -4.808 0.341 1.00 83.06 90 ASP A CA 1
ATOM 713 C C . ASP A 1 90 ? 4.551 -4.960 -1.185 1.00 83.06 90 ASP A C 1
ATOM 715 O O . ASP A 1 90 ? 5.588 -4.690 -1.787 1.00 83.06 90 ASP A O 1
ATOM 719 N N . ALA A 1 91 ? 3.422 -5.231 -1.850 1.00 82.00 91 ALA A N 1
ATOM 720 C CA . ALA A 1 91 ? 3.369 -5.309 -3.309 1.00 82.00 91 ALA A CA 1
ATOM 721 C C . ALA A 1 91 ? 3.781 -3.992 -3.992 1.00 82.00 91 ALA A C 1
ATOM 723 O O . ALA A 1 91 ? 4.486 -4.012 -5.004 1.00 82.00 91 ALA A O 1
ATOM 724 N N . ARG A 1 92 ? 3.384 -2.833 -3.446 1.00 80.50 92 ARG A N 1
ATOM 725 C CA . ARG A 1 92 ? 3.824 -1.520 -3.953 1.00 80.50 92 ARG A CA 1
ATOM 726 C C . ARG A 1 92 ? 5.324 -1.330 -3.786 1.00 80.50 92 ARG A C 1
ATOM 728 O O . ARG A 1 92 ? 5.967 -0.820 -4.702 1.00 80.50 92 ARG A O 1
ATOM 735 N N . GLN A 1 93 ? 5.876 -1.731 -2.644 1.00 78.00 93 GLN A N 1
ATOM 736 C CA . GLN A 1 93 ? 7.306 -1.647 -2.387 1.00 78.00 93 GLN A CA 1
ATOM 737 C C . GLN A 1 93 ? 8.086 -2.556 -3.338 1.00 78.00 93 GLN A C 1
ATOM 739 O O . GLN A 1 93 ? 8.975 -2.067 -4.030 1.00 78.00 93 GLN A O 1
ATOM 744 N N . THR A 1 94 ? 7.710 -3.831 -3.455 1.00 75.88 94 THR A N 1
ATOM 745 C CA . THR A 1 94 ? 8.344 -4.770 -4.390 1.00 75.88 94 THR A CA 1
ATOM 746 C C . THR A 1 94 ? 8.257 -4.267 -5.829 1.00 75.88 94 THR A C 1
ATOM 748 O O . THR A 1 94 ? 9.247 -4.297 -6.556 1.00 75.88 94 THR A O 1
ATOM 751 N N . ASN A 1 95 ? 7.104 -3.747 -6.258 1.00 77.06 95 ASN A N 1
ATOM 752 C CA . ASN A 1 95 ? 6.966 -3.204 -7.609 1.00 77.06 95 ASN A CA 1
ATOM 753 C C . ASN A 1 95 ? 7.871 -1.977 -7.821 1.00 77.06 95 ASN A C 1
ATOM 755 O O . ASN A 1 95 ? 8.525 -1.846 -8.856 1.00 77.06 95 ASN A O 1
ATOM 759 N N . ARG A 1 96 ? 7.985 -1.103 -6.814 1.00 77.62 96 ARG A N 1
ATOM 760 C CA . ARG A 1 96 ? 8.904 0.040 -6.848 1.00 77.62 96 ARG A CA 1
ATOM 761 C C . ARG A 1 96 ? 10.365 -0.404 -6.909 1.00 77.62 96 ARG A C 1
ATOM 763 O O . ARG A 1 96 ? 11.122 0.162 -7.689 1.00 77.62 96 ARG A O 1
ATOM 770 N N . GLU A 1 97 ? 10.761 -1.400 -6.124 1.00 74.94 97 GLU A N 1
ATOM 771 C CA . GLU A 1 97 ? 12.117 -1.959 -6.128 1.00 74.94 97 GLU A CA 1
ATOM 772 C C . GLU A 1 97 ? 12.454 -2.608 -7.473 1.00 74.94 97 GLU A C 1
ATOM 774 O O . GLU A 1 97 ? 13.495 -2.300 -8.050 1.00 74.94 97 GLU A O 1
ATOM 779 N N . ASN A 1 98 ? 11.546 -3.415 -8.025 1.00 74.19 98 ASN A N 1
ATOM 780 C CA . ASN A 1 98 ? 11.701 -4.021 -9.348 1.00 74.19 98 ASN A CA 1
ATOM 781 C C . ASN A 1 98 ? 11.797 -2.961 -10.446 1.00 74.19 98 ASN A C 1
ATOM 783 O O . ASN A 1 98 ? 12.662 -3.044 -11.315 1.00 74.19 98 ASN A O 1
ATOM 787 N N . THR A 1 99 ? 10.949 -1.935 -10.372 1.00 74.69 99 THR A N 1
ATOM 788 C CA . THR A 1 99 ? 10.988 -0.792 -11.285 1.00 74.69 99 THR A CA 1
ATOM 789 C C . THR A 1 99 ? 12.342 -0.094 -11.216 1.00 74.69 99 THR A C 1
ATOM 791 O O . THR A 1 99 ? 12.979 0.104 -12.244 1.00 74.69 99 THR A O 1
ATOM 794 N N . LEU A 1 100 ? 12.822 0.235 -10.013 1.00 77.19 100 LEU A N 1
ATOM 795 C CA . LEU A 1 100 ? 14.114 0.894 -9.820 1.00 77.19 100 LEU A CA 1
ATOM 796 C C . LEU A 1 100 ? 15.283 0.025 -10.292 1.00 77.19 100 LEU A C 1
ATOM 798 O O . LEU A 1 100 ? 16.199 0.543 -10.930 1.00 77.19 100 LEU A O 1
ATOM 802 N N . MET A 1 101 ? 15.246 -1.279 -10.014 1.00 76.25 101 MET A N 1
ATOM 803 C CA . MET A 1 101 ? 16.244 -2.232 -10.491 1.00 76.25 101 MET A CA 1
ATOM 804 C C . MET A 1 101 ? 16.264 -2.262 -12.022 1.00 76.25 101 MET A C 1
ATOM 806 O O . MET A 1 101 ? 17.332 -2.139 -12.615 1.00 76.25 101 MET A O 1
ATOM 810 N N . MET A 1 102 ? 15.096 -2.335 -12.663 1.00 77.44 102 MET A N 1
ATOM 811 C CA . MET A 1 102 ? 14.972 -2.315 -14.119 1.00 77.44 102 MET A CA 1
ATOM 812 C C . MET A 1 102 ? 15.476 -0.993 -14.716 1.00 77.44 102 MET A C 1
ATOM 814 O O . MET A 1 102 ? 16.230 -1.030 -15.688 1.00 77.44 102 MET A O 1
ATOM 818 N N . THR A 1 103 ? 15.153 0.161 -14.112 1.00 77.25 103 THR A N 1
ATOM 819 C CA . THR A 1 103 ? 15.708 1.469 -14.511 1.00 77.25 103 THR A CA 1
ATOM 820 C C . THR A 1 103 ? 17.231 1.466 -14.433 1.00 77.25 103 THR A C 1
ATOM 822 O O . THR A 1 103 ? 17.905 1.896 -15.367 1.00 77.25 103 THR A O 1
ATOM 825 N N . LEU A 1 104 ? 17.786 0.975 -13.321 1.00 77.75 104 LEU A N 1
ATOM 826 C CA . LEU A 1 104 ? 19.226 0.939 -13.087 1.00 77.75 104 LEU A CA 1
ATOM 827 C C . LEU A 1 104 ? 19.925 0.040 -14.116 1.00 77.75 104 LEU A C 1
ATOM 829 O O . LEU A 1 104 ? 20.931 0.437 -14.703 1.00 77.75 104 LEU A O 1
ATOM 833 N N . THR A 1 105 ? 19.372 -1.146 -14.382 1.00 76.31 105 THR A N 1
ATOM 834 C CA . THR A 1 105 ? 19.878 -2.056 -15.413 1.00 76.31 105 THR A CA 1
ATOM 835 C C . THR A 1 105 ? 19.821 -1.413 -16.796 1.00 76.31 105 THR A C 1
ATOM 837 O O . THR A 1 105 ? 20.802 -1.497 -17.529 1.00 76.31 105 THR A O 1
ATOM 840 N N . LEU A 1 106 ? 18.731 -0.722 -17.145 1.00 80.75 106 LEU A N 1
ATOM 841 C CA . LEU A 1 106 ? 18.591 -0.038 -18.434 1.00 80.75 106 LEU A CA 1
ATOM 842 C C . LEU A 1 106 ? 19.681 1.031 -18.624 1.00 80.75 106 LEU A C 1
ATOM 844 O O . LEU A 1 106 ? 20.320 1.077 -19.674 1.00 80.75 106 LEU A O 1
ATOM 848 N N . VAL A 1 107 ? 19.954 1.828 -17.586 1.00 80.06 107 VAL A N 1
ATOM 849 C CA . VAL A 1 107 ? 21.006 2.859 -17.602 1.00 80.06 107 VAL A CA 1
ATOM 850 C C . VAL A 1 107 ? 22.398 2.243 -17.771 1.00 80.06 107 VAL A C 1
ATOM 852 O O . VAL A 1 107 ? 23.199 2.755 -18.550 1.00 80.06 107 VAL A O 1
ATOM 855 N N . ILE A 1 108 ? 22.689 1.134 -17.084 1.00 81.56 108 ILE A N 1
ATOM 856 C CA . ILE A 1 108 ? 23.992 0.449 -17.165 1.00 81.56 108 ILE A CA 1
ATOM 857 C C . ILE A 1 108 ? 24.186 -0.242 -18.521 1.00 81.56 108 ILE A C 1
ATOM 859 O O . ILE A 1 108 ? 25.289 -0.245 -19.067 1.00 81.56 108 ILE A O 1
ATOM 863 N N . VAL A 1 109 ? 23.129 -0.841 -19.070 1.00 83.56 109 VAL A N 1
ATOM 864 C CA . VAL A 1 109 ? 23.190 -1.635 -20.305 1.00 83.56 109 VAL A CA 1
ATOM 865 C C . VAL A 1 109 ? 23.099 -0.753 -21.558 1.00 83.56 109 VAL A C 1
ATOM 867 O O . VAL A 1 109 ? 23.597 -1.142 -22.613 1.00 83.56 109 VAL A O 1
ATOM 870 N N . ALA A 1 110 ? 22.547 0.460 -21.473 1.00 80.62 110 ALA A N 1
ATOM 871 C CA . ALA A 1 110 ? 22.383 1.349 -22.626 1.00 80.62 110 ALA A CA 1
ATOM 872 C C . ALA A 1 110 ? 23.680 1.722 -23.375 1.00 80.62 110 ALA A C 1
ATOM 874 O O . ALA A 1 110 ? 23.653 1.686 -24.604 1.00 80.62 110 ALA A O 1
ATOM 875 N N . PRO A 1 111 ? 24.825 2.012 -22.724 1.00 81.31 111 PRO A N 1
ATOM 876 C CA . PRO A 1 111 ? 26.094 2.221 -23.427 1.00 81.31 111 PRO A CA 1
ATOM 877 C C . PRO A 1 111 ? 26.560 0.973 -24.190 1.00 81.31 111 PRO A C 1
ATOM 879 O O . PRO A 1 111 ? 27.104 1.067 -25.291 1.00 81.31 111 PRO A O 1
ATOM 882 N N . ILE A 1 112 ? 26.312 -0.214 -23.628 1.00 84.44 112 ILE A N 1
ATOM 883 C CA . ILE A 1 112 ? 26.651 -1.490 -24.266 1.00 84.44 112 ILE A CA 1
ATOM 884 C C . ILE A 1 112 ? 25.753 -1.695 -25.486 1.00 84.44 112 ILE A C 1
ATOM 886 O O . ILE A 1 112 ? 26.250 -1.979 -26.568 1.00 84.44 112 ILE A O 1
ATOM 890 N N . LEU A 1 113 ? 24.444 -1.475 -25.348 1.00 82.12 113 LEU A N 1
ATOM 891 C CA . LEU A 1 113 ? 23.505 -1.567 -26.465 1.00 82.12 113 LEU A CA 1
ATOM 892 C C . LEU A 1 113 ? 23.821 -0.552 -27.563 1.00 82.12 113 LEU A C 1
ATOM 894 O O . LEU A 1 113 ? 23.801 -0.928 -28.728 1.00 82.12 113 LEU A O 1
ATOM 898 N N . PHE A 1 114 ? 24.161 0.691 -27.211 1.00 83.44 114 PHE A N 1
ATOM 899 C CA . PHE A 1 114 ? 24.557 1.719 -28.175 1.00 83.44 114 PHE A CA 1
ATOM 900 C C . PHE A 1 114 ? 25.764 1.272 -28.996 1.00 83.44 114 PHE A C 1
ATOM 902 O O . PHE A 1 114 ? 25.725 1.298 -30.222 1.00 83.44 114 PHE A O 1
ATOM 909 N N . THR A 1 115 ? 26.821 0.812 -28.322 1.00 81.12 115 THR A N 1
ATOM 910 C CA . THR A 1 115 ? 28.056 0.386 -28.995 1.00 81.12 115 THR A CA 1
ATOM 911 C C . THR A 1 115 ? 27.843 -0.849 -29.868 1.00 81.12 115 THR A C 1
ATOM 913 O O . THR A 1 115 ? 28.457 -0.936 -30.930 1.00 81.12 115 THR A O 1
ATOM 916 N N . LEU A 1 116 ? 26.956 -1.766 -29.471 1.00 82.88 116 LEU A N 1
ATOM 917 C CA . LEU A 1 116 ? 26.567 -2.938 -30.261 1.00 82.88 116 LEU A CA 1
ATOM 918 C C . LEU A 1 116 ? 25.711 -2.553 -31.479 1.00 82.88 116 LEU A C 1
ATOM 920 O O . LEU A 1 116 ? 25.989 -2.998 -32.590 1.00 82.88 116 LEU A O 1
ATOM 924 N N . LEU A 1 117 ? 24.702 -1.699 -31.293 1.00 81.25 117 LEU A N 1
ATOM 925 C CA . LEU A 1 117 ? 23.836 -1.205 -32.367 1.00 81.25 117 LEU A CA 1
ATOM 926 C C . LEU A 1 117 ? 24.626 -0.419 -33.412 1.00 81.25 117 LEU A C 1
ATOM 928 O O . LEU A 1 117 ? 24.493 -0.698 -34.601 1.00 81.25 117 LEU A O 1
ATOM 932 N N . ASP A 1 118 ? 25.463 0.519 -32.976 1.00 76.44 118 ASP A N 1
ATOM 933 C CA . ASP A 1 118 ? 26.274 1.340 -33.870 1.00 76.44 118 ASP A CA 1
ATOM 934 C C . ASP A 1 118 ? 27.327 0.484 -34.592 1.00 76.44 118 ASP A C 1
ATOM 936 O O . ASP A 1 118 ? 27.295 0.346 -35.817 1.00 76.44 118 ASP A O 1
ATOM 940 N N . ASN A 1 119 ? 28.222 -0.172 -33.844 1.00 76.25 119 ASN A N 1
ATOM 941 C CA . ASN A 1 119 ? 29.402 -0.799 -34.444 1.00 76.25 119 ASN A CA 1
ATOM 942 C C . ASN A 1 119 ? 29.143 -2.164 -35.082 1.00 76.25 119 ASN A C 1
ATOM 944 O O . ASN A 1 119 ? 29.819 -2.509 -36.050 1.00 76.25 119 ASN A O 1
ATOM 948 N N . VAL A 1 120 ? 28.218 -2.958 -34.539 1.00 75.25 120 VAL A N 1
ATOM 949 C CA . VAL A 1 120 ? 28.021 -4.353 -34.972 1.00 75.25 120 VAL A CA 1
ATOM 950 C C . VAL A 1 120 ? 26.843 -4.482 -35.921 1.00 75.25 120 VAL A C 1
ATOM 952 O O . VAL A 1 120 ? 26.915 -5.261 -36.862 1.00 75.25 120 VAL A O 1
ATOM 955 N N . VAL A 1 121 ? 25.762 -3.736 -35.700 1.00 76.56 121 VAL A N 1
ATOM 956 C CA . VAL A 1 121 ? 24.550 -3.864 -36.517 1.00 76.56 121 VAL A CA 1
ATOM 957 C C . VAL A 1 121 ? 24.576 -2.853 -37.658 1.00 76.56 121 VAL A C 1
ATOM 959 O O . VAL A 1 121 ? 24.696 -3.231 -38.819 1.00 76.56 121 VAL A O 1
ATOM 962 N N . LEU A 1 122 ? 24.510 -1.560 -37.350 1.00 78.06 122 LEU A N 1
ATOM 963 C CA . LEU A 1 122 ? 24.278 -0.511 -38.345 1.00 78.06 122 LEU A CA 1
ATOM 964 C C . LEU A 1 122 ? 25.476 -0.310 -39.278 1.00 78.06 122 LEU A C 1
ATOM 966 O O . LEU A 1 122 ? 25.297 -0.245 -40.496 1.00 78.06 122 LEU A O 1
ATOM 970 N N . ARG A 1 123 ? 26.703 -0.309 -38.745 1.00 72.69 123 ARG A N 1
ATOM 971 C CA . ARG A 1 123 ? 27.916 -0.264 -39.581 1.00 72.69 123 ARG A CA 1
ATOM 972 C C . ARG A 1 123 ? 28.124 -1.536 -40.406 1.00 72.69 123 ARG A C 1
ATOM 974 O O . ARG A 1 123 ? 28.661 -1.452 -41.507 1.00 72.69 123 ARG A O 1
ATOM 981 N N . HIS A 1 124 ? 27.659 -2.700 -39.943 1.00 75.56 124 HIS A N 1
ATOM 982 C CA . HIS A 1 124 ? 27.716 -3.936 -40.736 1.00 75.56 124 HIS A CA 1
ATOM 983 C C . HIS A 1 124 ? 26.780 -3.896 -41.951 1.00 75.56 124 HIS A C 1
ATOM 985 O O . HIS A 1 124 ? 27.102 -4.461 -42.993 1.00 75.56 124 HIS A O 1
ATOM 991 N N . PHE A 1 125 ? 25.674 -3.152 -41.866 1.00 75.81 125 PHE A N 1
ATOM 992 C CA . PHE A 1 125 ? 24.805 -2.856 -43.009 1.00 75.81 125 PHE A CA 1
ATOM 993 C C . PHE A 1 125 ? 25.370 -1.787 -43.965 1.00 75.81 125 PHE A C 1
ATOM 995 O O . PHE A 1 125 ? 24.702 -1.416 -44.928 1.00 75.81 125 PHE A O 1
ATOM 1002 N N . GLY A 1 126 ? 26.602 -1.312 -43.741 1.00 74.69 126 GLY A N 1
ATOM 1003 C CA . GLY A 1 126 ? 27.294 -0.386 -44.639 1.00 74.69 126 GLY A CA 1
ATOM 1004 C C . GLY A 1 126 ? 26.871 1.076 -44.494 1.00 74.69 126 GLY A C 1
ATOM 1005 O O . GLY A 1 126 ? 27.159 1.878 -45.381 1.00 74.69 126 GLY A O 1
ATOM 1006 N N . LEU A 1 127 ? 26.192 1.432 -43.397 1.00 77.75 127 LEU A N 1
ATOM 1007 C CA . LEU A 1 127 ? 25.884 2.827 -43.084 1.00 77.75 127 LEU A CA 1
ATOM 1008 C C . LEU A 1 127 ? 27.166 3.617 -42.804 1.00 77.75 127 LEU A C 1
ATOM 1010 O O . LEU A 1 127 ? 28.139 3.090 -42.257 1.00 77.75 127 LEU A O 1
ATOM 1014 N N . SER A 1 128 ? 27.153 4.899 -43.175 1.00 80.88 128 SER A N 1
ATOM 1015 C CA . SER A 1 128 ? 28.228 5.814 -42.807 1.00 80.88 128 SER A CA 1
ATOM 1016 C C . SER A 1 128 ? 28.292 5.956 -41.281 1.00 80.88 128 SER A C 1
ATOM 1018 O O . SER A 1 128 ? 27.284 5.785 -40.597 1.00 80.88 128 SER A O 1
ATOM 1020 N N . ILE A 1 129 ? 29.470 6.293 -40.747 1.00 77.44 129 ILE A N 1
ATOM 1021 C CA . ILE A 1 129 ? 29.699 6.468 -39.298 1.00 77.44 129 ILE A CA 1
ATOM 1022 C C . ILE A 1 129 ? 28.662 7.417 -38.677 1.00 77.44 129 ILE A C 1
ATOM 1024 O O . ILE A 1 129 ? 28.161 7.181 -37.585 1.00 77.44 129 ILE A O 1
ATOM 1028 N N . LEU A 1 130 ? 28.325 8.486 -39.397 1.00 80.88 130 LEU A N 1
ATOM 1029 C CA . LEU A 1 130 ? 27.434 9.530 -38.905 1.00 80.88 130 LEU A CA 1
ATOM 1030 C C . LEU A 1 130 ? 25.966 9.064 -38.920 1.00 80.88 130 LEU A C 1
ATOM 1032 O O . LEU A 1 130 ? 25.221 9.331 -37.979 1.00 80.88 130 LEU A O 1
ATOM 1036 N N . ASP A 1 131 ? 25.566 8.301 -39.941 1.00 78.25 131 ASP A N 1
ATOM 1037 C CA . ASP A 1 131 ? 24.209 7.748 -40.040 1.00 78.25 131 ASP A CA 1
ATOM 1038 C C . ASP A 1 131 ? 23.976 6.598 -39.048 1.00 78.25 131 ASP A C 1
ATOM 1040 O O . ASP A 1 131 ? 22.875 6.454 -38.509 1.00 78.25 131 ASP A O 1
ATOM 1044 N N . SER A 1 132 ? 25.002 5.783 -38.776 1.00 80.25 132 SER A N 1
ATOM 1045 C CA . SER A 1 132 ? 24.915 4.677 -37.818 1.00 80.25 132 SER A CA 1
ATOM 1046 C C . SER A 1 132 ? 24.791 5.176 -36.377 1.00 80.25 132 SER A C 1
ATOM 1048 O O . SER A 1 132 ? 23.958 4.667 -35.625 1.00 80.25 132 SER A O 1
ATOM 1050 N N . GLU A 1 133 ? 25.530 6.227 -36.012 1.00 78.44 133 GLU A N 1
ATOM 1051 C CA . GLU A 1 133 ? 25.436 6.858 -34.693 1.00 78.44 133 GLU A CA 1
ATOM 1052 C C . GLU A 1 133 ? 24.050 7.478 -34.456 1.00 78.44 133 GLU A C 1
ATOM 1054 O O . GLU A 1 133 ? 23.427 7.231 -33.417 1.00 78.44 133 GLU A O 1
ATOM 1059 N N . ILE A 1 134 ? 23.520 8.224 -35.436 1.00 82.31 134 ILE A N 1
ATOM 1060 C CA . ILE A 1 134 ? 22.174 8.818 -35.356 1.00 82.31 134 ILE A CA 1
ATOM 1061 C C . ILE A 1 134 ? 21.102 7.724 -35.269 1.00 82.31 134 ILE A C 1
ATOM 1063 O O . ILE A 1 134 ? 20.171 7.831 -34.466 1.00 82.31 134 ILE A O 1
ATOM 1067 N N . GLY A 1 135 ? 21.236 6.652 -36.057 1.00 78.88 135 GLY A N 1
ATOM 1068 C CA . GLY A 1 135 ? 20.314 5.518 -36.040 1.00 78.88 135 GLY A CA 1
ATOM 1069 C C . GLY A 1 135 ? 20.299 4.780 -34.698 1.00 78.88 135 GLY A C 1
ATOM 1070 O O . GLY A 1 135 ? 19.227 4.544 -34.137 1.00 78.88 135 GLY A O 1
ATOM 1071 N N . ALA A 1 136 ? 21.474 4.467 -34.143 1.00 81.12 136 ALA A N 1
ATOM 1072 C CA . ALA A 1 136 ? 21.601 3.804 -32.844 1.00 81.12 136 ALA A CA 1
ATOM 1073 C C . ALA A 1 136 ? 21.014 4.662 -31.716 1.00 81.12 136 ALA A C 1
ATOM 1075 O O . ALA A 1 136 ? 20.293 4.154 -30.852 1.00 81.12 136 ALA A O 1
ATOM 1076 N N . PHE A 1 137 ? 21.277 5.971 -31.752 1.00 81.81 137 PHE A N 1
ATOM 1077 C CA . PHE A 1 137 ? 20.720 6.917 -30.794 1.00 81.81 137 PHE A CA 1
ATOM 1078 C C . PHE A 1 137 ? 19.190 6.975 -30.882 1.00 81.81 137 PHE A C 1
ATOM 1080 O O . PHE A 1 137 ? 18.509 6.849 -29.864 1.00 81.81 137 PHE A O 1
ATOM 1087 N N . GLY A 1 138 ? 18.637 7.095 -32.092 1.00 85.19 138 GLY A N 1
ATOM 1088 C CA . GLY A 1 138 ? 17.191 7.128 -32.313 1.00 85.19 138 GLY A CA 1
ATOM 1089 C C . GLY A 1 138 ? 16.482 5.874 -31.794 1.00 85.19 138 GLY A C 1
ATOM 1090 O O . GLY A 1 138 ? 15.466 5.981 -31.107 1.00 85.19 138 GLY A O 1
ATOM 1091 N N . ILE A 1 139 ? 17.047 4.690 -32.049 1.00 84.38 139 ILE A N 1
ATOM 1092 C CA . ILE A 1 139 ? 16.501 3.416 -31.559 1.00 84.38 139 ILE A CA 1
ATOM 1093 C C . ILE A 1 139 ? 16.497 3.379 -30.027 1.00 84.38 139 ILE A C 1
ATOM 1095 O O . ILE A 1 139 ? 15.479 3.029 -29.428 1.00 84.38 139 ILE A O 1
ATOM 1099 N N . LEU A 1 140 ? 17.593 3.783 -29.377 1.00 84.12 140 LEU A N 1
ATOM 1100 C CA . LEU A 1 140 ? 17.644 3.821 -27.915 1.00 84.12 140 LEU A CA 1
ATOM 1101 C C . LEU A 1 140 ? 16.630 4.798 -27.325 1.00 84.12 140 LEU A C 1
ATOM 1103 O O . LEU A 1 140 ? 15.951 4.446 -26.364 1.00 84.12 140 LEU A O 1
ATOM 1107 N N . VAL A 1 141 ? 16.473 5.987 -27.909 1.00 85.12 141 VAL A N 1
ATOM 1108 C CA . VAL A 1 141 ? 15.477 6.970 -27.455 1.00 85.12 141 VAL A CA 1
ATOM 1109 C C . VAL A 1 141 ? 14.061 6.386 -27.497 1.00 85.12 141 VAL A C 1
ATOM 1111 O O . VAL A 1 141 ? 13.308 6.552 -26.537 1.00 85.12 141 VAL A O 1
ATOM 1114 N N . VAL A 1 142 ? 13.706 5.649 -28.554 1.00 86.06 142 VAL A N 1
ATOM 1115 C CA . VAL A 1 142 ? 12.400 4.975 -28.657 1.00 86.06 142 VAL A CA 1
ATOM 1116 C C . VAL A 1 142 ? 12.234 3.903 -27.577 1.00 86.06 142 VAL A C 1
ATOM 1118 O O . VAL A 1 142 ? 11.179 3.837 -26.949 1.00 86.06 142 VAL A O 1
ATOM 1121 N N . VAL A 1 143 ? 13.269 3.100 -27.311 1.00 83.94 143 VAL A N 1
ATOM 1122 C CA . VAL A 1 143 ? 13.244 2.078 -26.248 1.00 83.94 143 VAL A CA 1
ATOM 1123 C C . VAL A 1 143 ? 13.060 2.717 -24.867 1.00 83.94 143 VAL A C 1
ATOM 1125 O O . VAL A 1 143 ? 12.228 2.257 -24.087 1.00 83.94 143 VAL A O 1
ATOM 1128 N N . TYR A 1 144 ? 13.769 3.811 -24.581 1.00 82.50 144 TYR A N 1
ATOM 1129 C CA . TYR A 1 144 ? 13.624 4.563 -23.331 1.00 82.50 144 TYR A CA 1
ATOM 1130 C C . TYR A 1 144 ? 12.227 5.171 -23.169 1.00 82.50 144 TYR A C 1
ATOM 1132 O O . TYR A 1 144 ? 11.651 5.101 -22.085 1.00 82.50 144 TYR A O 1
ATOM 1140 N N . LEU A 1 145 ? 11.662 5.734 -24.240 1.00 82.62 145 LEU A N 1
ATOM 1141 C CA . LEU A 1 145 ? 10.297 6.263 -24.245 1.00 82.62 145 LEU A CA 1
ATOM 1142 C C . LEU A 1 145 ? 9.258 5.165 -24.007 1.00 82.62 145 LEU A C 1
ATOM 1144 O O . LEU A 1 145 ? 8.368 5.340 -23.177 1.00 82.62 145 LEU A O 1
ATOM 1148 N N . ALA A 1 146 ? 9.380 4.027 -24.694 1.00 81.38 146 ALA A N 1
ATOM 1149 C CA . ALA A 1 146 ? 8.489 2.886 -24.509 1.00 81.38 146 ALA A CA 1
ATOM 1150 C C . ALA A 1 146 ? 8.542 2.365 -23.065 1.00 81.38 146 ALA A C 1
ATOM 1152 O O . ALA A 1 146 ? 7.501 2.152 -22.443 1.00 81.38 146 ALA A O 1
ATOM 1153 N N . TRP A 1 147 ? 9.746 2.242 -22.505 1.00 79.25 147 TRP A N 1
ATOM 1154 C CA . TRP A 1 147 ? 9.940 1.855 -21.112 1.00 79.25 147 TRP A CA 1
ATOM 1155 C C . TRP A 1 147 ? 9.332 2.870 -20.134 1.00 79.25 147 TRP A C 1
ATOM 1157 O O . TRP A 1 147 ? 8.616 2.479 -19.212 1.00 79.25 147 TRP A O 1
ATOM 1167 N N . PHE A 1 148 ? 9.546 4.171 -20.353 1.00 78.12 148 PHE A N 1
ATOM 1168 C CA . PHE A 1 148 ? 8.989 5.227 -19.507 1.00 78.12 148 PHE A CA 1
ATOM 1169 C C . PHE A 1 148 ? 7.455 5.194 -19.494 1.00 78.12 148 PHE A C 1
ATOM 1171 O O . PHE A 1 148 ? 6.839 5.302 -18.433 1.00 78.12 148 PHE A O 1
ATOM 1178 N N . ILE A 1 149 ? 6.838 4.987 -20.662 1.00 76.69 149 ILE A N 1
ATOM 1179 C CA . ILE A 1 149 ? 5.384 4.859 -20.798 1.00 76.69 149 ILE A CA 1
ATOM 1180 C C . ILE A 1 149 ? 4.883 3.619 -20.054 1.00 76.69 149 ILE A C 1
ATOM 1182 O O . ILE A 1 149 ? 3.950 3.739 -19.263 1.00 76.69 149 ILE A O 1
ATOM 1186 N N . MET A 1 150 ? 5.500 2.450 -20.255 1.00 69.81 150 MET A N 1
ATOM 1187 C CA . MET A 1 150 ? 5.082 1.222 -19.567 1.00 69.81 150 MET A CA 1
ATOM 1188 C C . MET A 1 150 ? 5.226 1.320 -18.043 1.00 69.81 150 MET A C 1
ATOM 1190 O O . MET A 1 150 ? 4.384 0.805 -17.319 1.00 69.81 150 MET A O 1
ATOM 1194 N N . THR A 1 151 ? 6.267 2.002 -17.564 1.00 68.00 151 THR A N 1
ATOM 1195 C CA . THR A 1 151 ? 6.652 2.002 -16.147 1.00 68.00 151 THR A CA 1
ATOM 1196 C C . THR A 1 151 ? 5.929 3.067 -15.323 1.00 68.00 151 THR A C 1
ATOM 1198 O O . THR A 1 151 ? 5.505 2.806 -14.201 1.00 68.00 151 THR A O 1
ATOM 1201 N N . TYR A 1 152 ? 5.789 4.286 -15.852 1.00 66.81 152 TYR A N 1
ATOM 1202 C CA . TYR A 1 152 ? 5.310 5.436 -15.070 1.00 66.81 152 TYR A CA 1
ATOM 1203 C C . TYR A 1 152 ? 3.897 5.885 -15.427 1.00 66.81 152 TYR A C 1
ATOM 1205 O O . TYR A 1 152 ? 3.378 6.828 -14.828 1.00 66.81 152 TYR A O 1
ATOM 1213 N N . THR A 1 153 ? 3.248 5.227 -16.387 1.00 66.62 153 THR A N 1
ATOM 1214 C CA . THR A 1 153 ? 1.882 5.571 -16.777 1.00 66.62 153 THR A CA 1
ATOM 1215 C C . THR A 1 153 ? 0.967 4.358 -16.679 1.00 66.62 153 THR A C 1
ATOM 1217 O O . THR A 1 153 ? 1.352 3.239 -17.005 1.00 66.62 153 THR A O 1
ATOM 1220 N N . LYS A 1 154 ? -0.304 4.589 -16.324 1.00 60.09 154 LYS A N 1
ATOM 1221 C CA . LYS A 1 154 ? -1.359 3.557 -16.368 1.00 60.09 154 LYS A CA 1
ATOM 1222 C C . LYS A 1 154 ? -1.650 3.036 -17.787 1.00 60.09 154 LYS A C 1
ATOM 1224 O O . LYS A 1 154 ? -2.530 2.198 -17.963 1.00 60.09 154 LYS A O 1
ATOM 1229 N N . LEU A 1 155 ? -0.961 3.546 -18.817 1.00 59.91 155 LEU A N 1
ATOM 1230 C CA . LEU A 1 155 ? -1.030 2.963 -20.153 1.00 59.91 155 LEU A CA 1
ATOM 1231 C C . LEU A 1 155 ? -0.329 1.607 -20.220 1.00 59.91 155 LEU A C 1
ATOM 1233 O O . LEU A 1 155 ? -0.754 0.808 -21.043 1.00 59.91 155 LEU A O 1
ATOM 1237 N N . GLY A 1 156 ? 0.673 1.327 -19.376 1.00 57.53 156 GLY A N 1
ATOM 1238 C CA . GLY A 1 156 ? 1.338 0.018 -19.338 1.00 57.53 156 GLY A CA 1
ATOM 1239 C C . GLY A 1 156 ? 0.342 -1.124 -19.131 1.00 57.53 156 GLY A C 1
ATOM 1240 O O . GLY A 1 156 ? 0.213 -1.981 -19.999 1.00 57.53 156 GLY A O 1
ATOM 1241 N N . GLU A 1 157 ? -0.458 -1.046 -18.063 1.00 58.75 157 GLU A N 1
ATOM 1242 C CA . GLU A 1 157 ? -1.520 -2.020 -17.750 1.00 58.75 157 GLU A CA 1
ATOM 1243 C C . GLU A 1 157 ? -2.542 -2.152 -18.895 1.00 58.75 157 GLU A C 1
ATOM 1245 O O . GLU A 1 157 ? -2.939 -3.252 -19.272 1.00 58.75 157 GLU A O 1
ATOM 1250 N N . ARG A 1 158 ? -2.929 -1.028 -19.515 1.00 64.19 158 ARG A N 1
ATOM 1251 C CA . ARG A 1 158 ? -3.917 -1.005 -20.607 1.00 64.19 158 ARG A CA 1
ATOM 1252 C C . ARG A 1 158 ? -3.367 -1.582 -21.923 1.00 64.19 158 ARG A C 1
ATOM 1254 O O . ARG A 1 158 ? -4.119 -2.170 -22.698 1.00 64.19 158 ARG A O 1
ATOM 1261 N N . ILE A 1 159 ? -2.073 -1.403 -22.193 1.00 65.06 159 ILE A N 1
ATOM 1262 C CA . ILE A 1 159 ? -1.376 -1.991 -23.345 1.00 65.06 159 ILE A CA 1
ATOM 1263 C C . ILE A 1 159 ? -1.189 -3.492 -23.120 1.00 65.06 159 ILE A C 1
ATOM 1265 O O . ILE A 1 159 ? -1.413 -4.269 -24.043 1.00 65.06 159 ILE A O 1
ATOM 1269 N N . GLU A 1 160 ? -0.832 -3.908 -21.907 1.00 62.19 160 GLU A N 1
ATOM 1270 C CA . GLU A 1 160 ? -0.662 -5.317 -21.555 1.00 62.19 160 GLU A CA 1
ATOM 1271 C C . GLU A 1 160 ? -1.983 -6.094 -21.674 1.00 62.19 160 GLU A C 1
ATOM 1273 O O . GLU A 1 160 ? -2.020 -7.136 -22.332 1.00 62.19 160 GLU A O 1
ATOM 1278 N N . GLU A 1 161 ? -3.096 -5.542 -21.172 1.00 70.75 161 GLU A N 1
ATOM 1279 C CA . GLU A 1 161 ? -4.438 -6.094 -21.404 1.00 70.75 161 GLU A CA 1
ATOM 1280 C C . GLU A 1 161 ? -4.767 -6.197 -22.901 1.00 70.75 161 GLU A C 1
ATOM 1282 O O . GLU A 1 161 ? -5.234 -7.238 -23.369 1.00 70.75 161 GLU A O 1
ATOM 1287 N N . TRP A 1 162 ? -4.489 -5.147 -23.682 1.00 76.12 162 TRP A N 1
ATOM 1288 C CA . TRP A 1 162 ? -4.753 -5.137 -25.124 1.00 76.12 162 TRP A CA 1
ATOM 1289 C C . TRP A 1 162 ? -3.929 -6.190 -25.883 1.00 76.12 162 TRP A C 1
ATOM 1291 O O . TRP A 1 162 ? -4.470 -6.878 -26.756 1.00 76.12 162 TRP A O 1
ATOM 1301 N N . VAL A 1 163 ? -2.649 -6.353 -25.529 1.00 76.12 163 VAL A N 1
ATOM 1302 C CA . VAL A 1 163 ? -1.745 -7.362 -26.100 1.00 76.12 163 VAL A CA 1
ATOM 1303 C C . VAL A 1 163 ? -2.206 -8.768 -25.731 1.00 76.12 163 VAL A C 1
ATOM 1305 O O . VAL A 1 163 ? -2.284 -9.624 -26.611 1.00 76.12 163 VAL A O 1
ATOM 1308 N N . MET A 1 164 ? -2.567 -9.018 -24.470 1.00 74.50 164 MET A N 1
ATOM 1309 C CA . MET A 1 164 ? -3.076 -10.325 -24.044 1.00 74.50 164 MET A CA 1
ATOM 1310 C C . MET A 1 164 ? -4.378 -10.695 -24.762 1.00 74.50 164 MET A C 1
ATOM 1312 O O . MET A 1 164 ? -4.539 -11.842 -25.185 1.00 74.50 164 MET A O 1
ATOM 1316 N N . ILE A 1 165 ? -5.276 -9.729 -24.979 1.00 75.56 165 ILE A N 1
ATOM 1317 C CA . ILE A 1 165 ? -6.503 -9.930 -25.763 1.00 75.56 165 ILE A CA 1
ATOM 1318 C C . ILE A 1 165 ? -6.170 -10.273 -27.224 1.00 75.56 165 ILE A C 1
ATOM 1320 O O . ILE A 1 165 ? -6.733 -11.227 -27.764 1.00 75.56 165 ILE A O 1
ATOM 1324 N N . HIS A 1 166 ? -5.235 -9.556 -27.855 1.00 72.31 166 HIS A N 1
ATOM 1325 C CA . HIS A 1 166 ? -4.835 -9.819 -29.244 1.00 72.31 166 HIS A CA 1
ATOM 1326 C C . HIS A 1 166 ? -4.125 -11.167 -29.407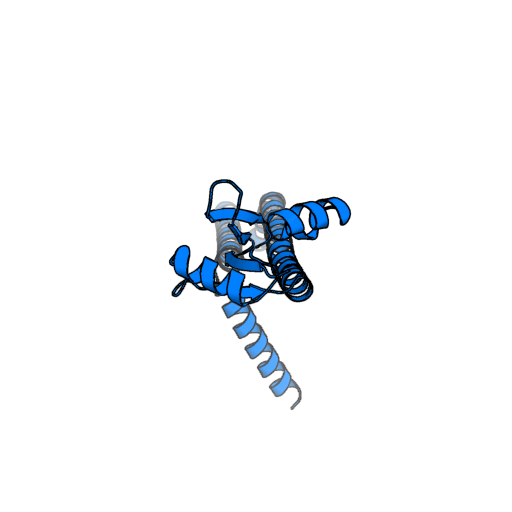 1.00 72.31 166 HIS A C 1
ATOM 1328 O O . HIS A 1 166 ? -4.437 -11.921 -30.327 1.00 72.31 166 HIS A O 1
ATOM 1334 N N . LEU A 1 167 ? -3.220 -11.527 -28.495 1.00 72.19 167 LEU A N 1
ATOM 1335 C CA . LEU A 1 167 ? -2.553 -12.832 -28.504 1.00 72.19 167 LEU A CA 1
ATOM 1336 C C . LEU A 1 167 ? -3.549 -13.978 -28.280 1.00 72.19 167 LEU A C 1
ATOM 1338 O O . LEU A 1 167 ? -3.462 -15.011 -28.948 1.00 72.19 167 LEU A O 1
ATOM 1342 N N . ALA A 1 168 ? -4.535 -13.792 -27.398 1.00 70.56 168 ALA A N 1
ATOM 1343 C CA . ALA A 1 168 ? -5.608 -14.762 -27.194 1.00 70.56 168 ALA A CA 1
ATOM 1344 C C . ALA A 1 168 ? -6.495 -14.927 -28.442 1.00 70.56 168 ALA A C 1
ATOM 1346 O O . ALA A 1 168 ? -6.937 -16.039 -28.733 1.00 70.56 168 ALA A O 1
ATOM 1347 N N . GLN A 1 169 ? -6.734 -13.851 -29.200 1.00 70.38 169 GLN A N 1
ATOM 1348 C CA . GLN A 1 169 ? -7.447 -13.909 -30.479 1.00 70.38 169 GLN A CA 1
ATOM 1349 C C . GLN A 1 169 ? -6.639 -14.647 -31.552 1.00 70.38 169 GLN A C 1
ATOM 1351 O O . GLN A 1 169 ? -7.179 -15.555 -32.180 1.00 70.38 169 GLN A O 1
ATOM 1356 N N . ILE A 1 170 ? -5.345 -14.339 -31.695 1.00 69.75 170 ILE A N 1
ATOM 1357 C CA . ILE A 1 170 ? -4.447 -15.002 -32.656 1.00 69.75 170 ILE A CA 1
ATOM 1358 C C . ILE A 1 170 ? -4.362 -16.508 -32.379 1.00 69.75 170 ILE A C 1
ATOM 1360 O O . ILE A 1 170 ? -4.436 -17.313 -33.309 1.00 69.75 170 ILE A O 1
ATOM 1364 N N . ARG A 1 171 ? -4.278 -16.908 -31.102 1.00 64.81 171 ARG A N 1
ATOM 1365 C CA . ARG A 1 171 ? -4.261 -18.323 -30.708 1.00 64.81 171 ARG A CA 1
ATOM 1366 C C . ARG A 1 171 ? -5.554 -19.056 -31.082 1.00 64.81 171 ARG A C 1
ATOM 1368 O O . ARG A 1 171 ? -5.483 -20.188 -31.537 1.00 64.81 171 ARG A O 1
ATOM 1375 N N . ARG A 1 172 ? -6.722 -18.414 -30.952 1.00 57.75 172 ARG A N 1
ATOM 1376 C CA . ARG A 1 172 ? -8.012 -19.011 -31.358 1.00 57.75 172 ARG A CA 1
ATOM 1377 C C . ARG A 1 172 ? -8.161 -19.155 -32.873 1.00 57.75 172 ARG A C 1
ATOM 1379 O O . ARG A 1 172 ? -8.852 -20.061 -33.317 1.00 57.75 172 ARG A O 1
ATOM 1386 N N . THR A 1 173 ? -7.534 -18.284 -33.659 1.00 59.56 173 THR A N 1
ATOM 1387 C CA . THR A 1 173 ? -7.535 -18.377 -35.130 1.00 59.56 173 THR A CA 1
ATOM 1388 C C . THR A 1 173 ? -6.449 -19.295 -35.692 1.00 59.56 173 THR A C 1
ATOM 1390 O O . THR A 1 173 ? -6.560 -19.706 -36.837 1.00 59.56 173 THR A O 1
ATOM 1393 N N . GLY A 1 174 ? -5.409 -19.618 -34.914 1.00 51.84 174 GLY A N 1
ATOM 1394 C CA . GLY A 1 174 ? -4.350 -20.561 -35.300 1.00 51.84 174 GLY A CA 1
ATOM 1395 C C . GLY A 1 174 ? -4.642 -22.032 -34.969 1.00 51.84 174 GLY A C 1
ATOM 1396 O O . GLY A 1 174 ? -3.862 -22.895 -35.356 1.00 51.84 174 GLY A O 1
ATOM 1397 N N . GLU A 1 175 ? -5.733 -22.319 -34.250 1.00 52.00 175 GLU A N 1
ATOM 1398 C CA . GLU A 1 175 ? -6.236 -23.678 -33.965 1.00 52.00 175 GLU A CA 1
ATOM 1399 C C . GLU A 1 175 ? -7.364 -24.120 -34.938 1.00 52.00 175 GLU A C 1
ATOM 1401 O O . GLU A 1 175 ? -8.021 -25.132 -34.690 1.00 52.00 175 GLU A O 1
ATOM 1406 N N . GLN A 1 176 ? -7.590 -23.384 -36.039 1.00 42.84 176 GLN A N 1
ATOM 1407 C CA . GLN A 1 176 ? -8.435 -23.786 -37.181 1.00 42.84 176 GLN A CA 1
ATOM 1408 C C . GLN A 1 176 ? -7.576 -24.240 -38.362 1.00 42.84 176 GLN A C 1
ATOM 1410 O O . GLN A 1 176 ? -8.013 -25.185 -39.056 1.00 42.84 176 GLN A O 1
#

Sequence (176 aa):
MLFLVQNQDGQIVFHFQGENGYQVEKIDATDLYTMMPRRRAELLVTLTAGENMTDVMLLKHEAGLTNADTEILTIPQLHDLTLVEYKKADARQTNRENTLMMTLTLVIVAPILFTLLDNVVLRHFGLSILDSEIGAFGILVVVYLAWFIMTYTKLGERIEEWVMIHLAQIRRTGEQ

pLDDT: mean 81.83, std 9.48, range [42.84, 94.31]